Protein AF-A0A3D5F4X9-F1 (afdb_monomer)

Foldseek 3Di:
DADEAEAAAALPCPPPNVVLVVVVVVCVVVVHHYQYAHPVLLVVLVPDDPVVNVVVCVVSVHPDHSVVVVVD

Radius of gyration: 13.38 Å; Cα contacts (8 Å, |Δi|>4): 71; chains: 1; bounding box: 28×22×37 Å

Secondary structure (DSSP, 8-state):
---EEEEE--TTTTSS-HHHHHHHHHHHHHT-EEEEE-HHHHHHHHHS-HHHHHHHHHHTT-SS-HHHHHH-

Structure (mmCIF, N/CA/C/O backbone):
data_AF-A0A3D5F4X9-F1
#
_entry.id   AF-A0A3D5F4X9-F1
#
loop_
_atom_site.group_PDB
_atom_site.id
_atom_site.type_symbol
_atom_site.label_atom_id
_atom_site.label_alt_id
_atom_site.label_comp_id
_atom_site.label_asym_id
_atom_site.label_entity_id
_atom_site.label_seq_id
_atom_site.pdbx_PDB_ins_code
_atom_site.Cartn_x
_atom_site.Cartn_y
_atom_site.Cartn_z
_atom_site.occupancy
_atom_site.B_iso_or_equiv
_atom_site.auth_seq_id
_atom_site.auth_comp_id
_atom_site.auth_asym_id
_atom_site.auth_atom_id
_atom_site.pdbx_PDB_model_num
ATOM 1 N 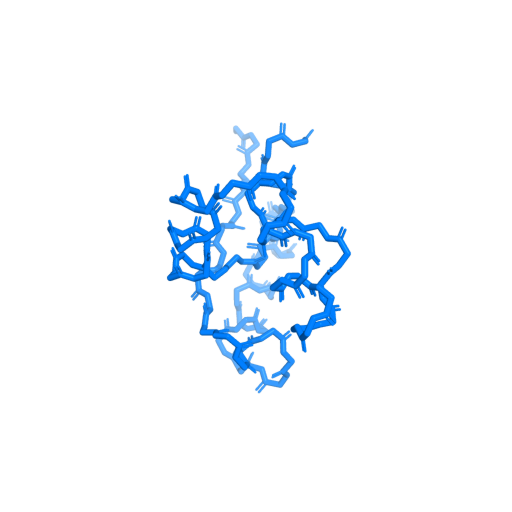N . LYS A 1 1 ? -2.634 11.454 20.552 1.00 72.00 1 LYS A N 1
ATOM 2 C CA . LYS A 1 1 ? -1.684 11.624 19.425 1.00 72.00 1 LYS A CA 1
ATOM 3 C C . LYS A 1 1 ? -2.470 11.306 18.163 1.00 72.00 1 LYS A C 1
ATOM 5 O O . LYS A 1 1 ? -3.317 10.432 18.283 1.00 72.00 1 LYS A O 1
ATOM 10 N N . PRO A 1 2 ? -2.278 12.006 17.037 1.00 80.38 2 PRO A N 1
ATOM 11 C CA . PRO A 1 2 ? -2.875 11.568 15.779 1.00 80.38 2 PRO A CA 1
ATOM 12 C C . PRO A 1 2 ? -2.341 10.168 15.436 1.00 80.38 2 PRO A C 1
ATOM 14 O O . PRO A 1 2 ? -1.139 9.929 15.578 1.00 80.38 2 PRO A O 1
ATOM 17 N N . THR A 1 3 ? -3.241 9.258 15.068 1.00 84.62 3 THR A N 1
ATOM 18 C CA . THR A 1 3 ? -2.939 7.866 14.706 1.00 84.62 3 THR A CA 1
ATOM 19 C C . THR A 1 3 ? -3.230 7.689 13.220 1.00 84.62 3 THR A C 1
ATOM 21 O O . THR A 1 3 ? -4.225 8.207 12.713 1.00 84.62 3 THR A O 1
ATOM 24 N N . MET A 1 4 ? -2.353 6.976 12.521 1.00 87.44 4 MET A N 1
ATOM 25 C CA . MET A 1 4 ? -2.507 6.619 11.114 1.00 87.44 4 MET A CA 1
ATOM 26 C C . MET A 1 4 ? -2.212 5.129 10.968 1.00 87.44 4 MET A C 1
ATOM 28 O O . MET A 1 4 ? -1.259 4.625 11.564 1.00 87.44 4 MET A O 1
ATOM 32 N N . TYR A 1 5 ? -3.024 4.446 10.170 1.00 89.12 5 TYR A N 1
ATOM 33 C CA . TYR A 1 5 ? -2.845 3.048 9.811 1.00 89.12 5 TYR A CA 1
ATOM 34 C C . TYR A 1 5 ? -2.306 2.959 8.392 1.00 89.12 5 TYR A C 1
ATOM 36 O O . TYR A 1 5 ? -2.910 3.462 7.447 1.00 89.12 5 TYR A O 1
ATOM 44 N N . ILE A 1 6 ? -1.171 2.288 8.250 1.00 88.38 6 ILE A N 1
ATOM 45 C CA . ILE A 1 6 ? -0.591 1.962 6.953 1.00 88.38 6 ILE A CA 1
ATOM 46 C C . ILE A 1 6 ? -0.901 0.487 6.706 1.00 88.38 6 ILE A C 1
ATOM 48 O O . ILE A 1 6 ? -0.349 -0.389 7.373 1.00 88.38 6 ILE A O 1
ATOM 52 N N . ALA A 1 7 ? -1.836 0.219 5.800 1.00 88.69 7 ALA A N 1
ATOM 53 C CA . ALA A 1 7 ? -2.247 -1.129 5.439 1.00 88.69 7 ALA A CA 1
ATOM 54 C C . ALA A 1 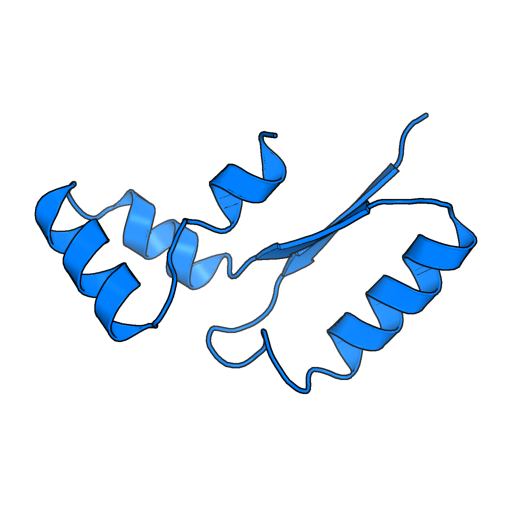7 ? -1.360 -1.626 4.294 1.00 88.69 7 ALA A C 1
ATOM 56 O O . ALA A 1 7 ? -1.500 -1.173 3.160 1.00 88.69 7 ALA A O 1
ATOM 57 N N . ASN A 1 8 ? -0.439 -2.541 4.600 1.00 89.56 8 ASN A N 1
ATOM 58 C CA . ASN A 1 8 ? 0.380 -3.181 3.577 1.00 89.56 8 ASN A CA 1
ATOM 59 C C . ASN A 1 8 ? -0.441 -4.263 2.866 1.00 89.56 8 ASN A C 1
ATOM 61 O O . ASN A 1 8 ? -0.822 -5.256 3.490 1.00 89.56 8 ASN A O 1
ATOM 65 N N . VAL A 1 9 ? -0.713 -4.059 1.583 1.00 86.56 9 VAL A N 1
ATOM 66 C CA . VAL A 1 9 ? -1.484 -4.965 0.729 1.00 86.56 9 VAL A CA 1
ATOM 67 C C . VAL A 1 9 ? -0.624 -5.458 -0.433 1.00 86.56 9 VAL A C 1
ATOM 69 O O . VAL A 1 9 ? 0.407 -4.873 -0.757 1.00 86.56 9 VAL A O 1
ATOM 72 N N . ASN A 1 10 ? -1.035 -6.558 -1.055 1.00 83.06 10 ASN A N 1
ATOM 73 C CA . ASN A 1 10 ? -0.413 -7.023 -2.293 1.00 83.06 10 ASN A CA 1
ATOM 74 C C . ASN A 1 10 ? -0.841 -6.145 -3.481 1.00 83.06 10 ASN A C 1
ATOM 76 O O . ASN A 1 10 ? -1.753 -5.327 -3.357 1.00 83.06 10 ASN A O 1
ATOM 80 N N . GLU A 1 11 ? -0.195 -6.345 -4.627 1.00 74.81 11 GLU A N 1
ATOM 81 C CA . GLU A 1 11 ? -0.451 -5.647 -5.896 1.00 74.81 11 GLU A CA 1
ATOM 82 C C . GLU A 1 11 ? -1.918 -5.682 -6.356 1.00 74.81 11 GLU A C 1
ATOM 84 O O . GLU A 1 11 ? -2.429 -4.721 -6.919 1.00 74.81 11 GLU A O 1
ATOM 89 N N . ASP A 1 12 ? -2.620 -6.761 -6.035 1.00 74.12 12 ASP A N 1
ATOM 90 C CA . ASP A 1 12 ? -4.034 -7.013 -6.308 1.00 74.12 12 ASP A CA 1
ATOM 91 C C . ASP A 1 12 ? -4.940 -6.737 -5.093 1.00 74.12 12 ASP A C 1
ATOM 93 O O . ASP A 1 12 ? -6.164 -6.794 -5.179 1.00 74.12 12 ASP A O 1
ATOM 97 N N . GLY A 1 13 ? -4.345 -6.416 -3.944 1.00 73.00 13 GLY A N 1
ATOM 98 C CA . GLY A 1 13 ? -5.021 -6.269 -2.658 1.00 73.00 13 GLY A CA 1
ATOM 99 C C . GLY A 1 13 ? -5.593 -4.878 -2.388 1.00 73.00 13 GLY A C 1
ATOM 100 O O . GLY A 1 13 ? -6.009 -4.623 -1.254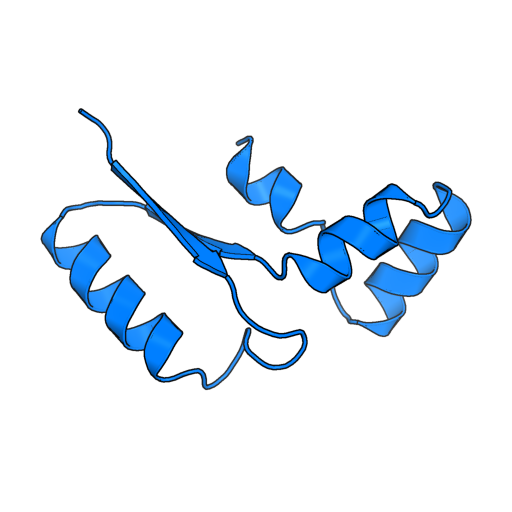 1.00 73.00 13 GLY A O 1
ATOM 101 N N . PHE A 1 14 ? -5.588 -3.981 -3.379 1.00 72.62 14 PHE A N 1
ATOM 102 C CA . PHE A 1 14 ? -6.187 -2.644 -3.284 1.00 72.62 14 PHE A CA 1
ATOM 103 C C . PHE A 1 14 ? -7.717 -2.675 -3.374 1.00 72.62 14 PHE A C 1
ATOM 105 O O . PHE A 1 14 ? -8.385 -1.829 -2.778 1.00 72.62 14 PHE A O 1
ATOM 112 N N . GLU A 1 15 ? -8.275 -3.668 -4.069 1.00 68.31 15 GLU A N 1
ATOM 113 C CA . GLU A 1 15 ? -9.715 -3.872 -4.215 1.00 68.31 15 GLU A CA 1
ATOM 114 C C . GLU A 1 15 ? -10.121 -5.237 -3.639 1.00 68.31 15 GLU A C 1
ATOM 116 O O . GLU A 1 15 ? -9.396 -6.218 -3.763 1.00 68.31 15 GLU A O 1
ATOM 121 N N . ASN A 1 16 ? -11.297 -5.322 -3.007 1.00 68.25 16 ASN A N 1
ATOM 122 C CA . ASN A 1 16 ? -11.851 -6.565 -2.439 1.00 68.25 16 ASN A CA 1
ATOM 123 C C . ASN A 1 16 ? -10.957 -7.287 -1.410 1.00 68.25 16 ASN A C 1
ATOM 125 O O . ASN A 1 16 ? -10.988 -8.516 -1.309 1.00 68.25 16 ASN A O 1
ATOM 129 N N . ASN A 1 17 ? -10.189 -6.543 -0.614 1.00 79.69 17 ASN A N 1
ATOM 130 C CA . ASN A 1 17 ? -9.377 -7.131 0.441 1.00 79.69 17 ASN A CA 1
ATOM 131 C C . ASN A 1 17 ? -10.105 -7.086 1.801 1.00 79.69 17 ASN A C 1
ATOM 133 O O . ASN A 1 17 ? -10.214 -6.008 2.392 1.00 79.69 17 ASN A O 1
ATOM 137 N N . PRO A 1 18 ? -10.540 -8.237 2.352 1.00 86.44 18 PRO A N 1
ATOM 138 C CA . PRO A 1 18 ? -11.267 -8.270 3.622 1.00 86.44 18 PRO A CA 1
ATOM 139 C C . PRO A 1 18 ? -10.430 -7.744 4.796 1.00 86.44 18 PRO A C 1
ATOM 141 O O . PRO A 1 18 ? -10.980 -7.186 5.742 1.00 86.44 18 PRO A O 1
ATOM 144 N N . TYR A 1 19 ? -9.100 -7.865 4.729 1.00 87.06 19 TYR A N 1
ATOM 145 C CA . TYR A 1 19 ? -8.206 -7.316 5.749 1.00 87.06 19 TYR A CA 1
ATOM 146 C C . TYR A 1 19 ? -8.124 -5.789 5.675 1.00 87.06 19 T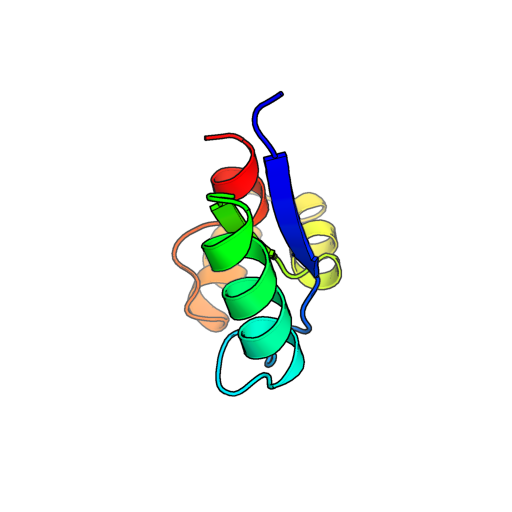YR A C 1
ATOM 148 O O . TYR A 1 19 ? -8.008 -5.128 6.705 1.00 87.06 19 TYR A O 1
ATOM 156 N N . LEU A 1 20 ? -8.206 -5.214 4.471 1.00 86.31 20 LEU A N 1
ATOM 157 C CA . LEU A 1 20 ? -8.236 -3.764 4.301 1.00 86.31 20 LEU A CA 1
ATOM 158 C C . LEU A 1 20 ? -9.533 -3.183 4.876 1.00 86.31 20 LEU A C 1
ATOM 160 O O . LEU A 1 20 ? -9.493 -2.163 5.563 1.00 86.31 20 LEU A O 1
ATOM 164 N N . ASP A 1 21 ? -10.661 -3.859 4.653 1.00 87.25 21 ASP A N 1
ATOM 165 C CA . ASP A 1 21 ? -11.954 -3.470 5.221 1.00 87.25 21 ASP A CA 1
ATOM 166 C C . ASP A 1 21 ? -11.945 -3.533 6.756 1.00 87.25 21 ASP A C 1
ATOM 168 O O . ASP A 1 21 ? -12.436 -2.616 7.418 1.00 87.25 21 ASP A O 1
ATOM 172 N N . GLU A 1 22 ? -11.323 -4.562 7.338 1.00 89.81 22 GLU A N 1
ATOM 173 C CA . GLU A 1 22 ? -11.171 -4.687 8.791 1.00 89.81 22 GLU A CA 1
ATOM 174 C C . GLU A 1 22 ? -10.316 -3.551 9.380 1.00 89.81 22 GLU A C 1
ATOM 176 O O . GLU A 1 22 ? -10.706 -2.925 10.368 1.00 89.81 22 GLU A O 1
ATOM 181 N N . VAL A 1 23 ? -9.193 -3.205 8.740 1.00 88.56 23 VAL A N 1
ATOM 182 C CA . VAL A 1 23 ? -8.348 -2.074 9.166 1.00 88.56 23 VAL A CA 1
ATOM 183 C C . VAL A 1 23 ? -9.097 -0.745 9.056 1.00 88.56 23 VAL A C 1
ATOM 185 O O . VAL A 1 23 ? -8.982 0.094 9.951 1.00 88.56 23 VAL A O 1
ATOM 188 N N . ARG A 1 24 ? -9.903 -0.550 8.004 1.00 87.94 24 ARG A N 1
ATOM 189 C CA . ARG A 1 24 ? -10.754 0.642 7.851 1.00 87.94 24 ARG A CA 1
ATOM 190 C C . ARG A 1 24 ? -11.787 0.748 8.964 1.00 87.94 24 ARG A C 1
ATOM 192 O O . ARG A 1 24 ? -11.920 1.823 9.541 1.00 87.94 24 ARG A O 1
ATOM 199 N N . ALA A 1 25 ? -12.442 -0.353 9.324 1.00 89.69 25 ALA A N 1
ATOM 200 C CA . ALA A 1 25 ? -13.404 -0.373 10.423 1.00 89.69 25 ALA A CA 1
ATOM 201 C C . ALA A 1 25 ? -12.755 -0.033 11.780 1.00 89.69 25 ALA A C 1
ATOM 203 O O . ALA A 1 25 ? -13.323 0.720 12.572 1.00 89.69 25 ALA A O 1
ATOM 204 N N . ILE A 1 26 ? -11.547 -0.547 12.044 1.00 89.44 26 ILE A N 1
ATOM 205 C CA . ILE A 1 26 ? -10.785 -0.219 13.260 1.00 89.44 26 ILE A CA 1
ATOM 206 C C . ILE A 1 26 ? -10.422 1.271 13.273 1.00 89.44 26 ILE A C 1
ATOM 208 O O . ILE A 1 26 ? -10.645 1.965 14.266 1.00 89.44 26 ILE A O 1
ATOM 212 N N . ALA A 1 27 ? -9.902 1.778 12.156 1.00 89.25 27 ALA A N 1
ATOM 213 C CA . ALA A 1 27 ? -9.469 3.161 12.042 1.00 89.25 27 ALA A CA 1
ATOM 214 C C . ALA A 1 27 ? -10.627 4.164 12.138 1.00 89.25 27 ALA A C 1
ATOM 216 O O . ALA A 1 27 ? -10.456 5.217 12.749 1.00 89.25 27 ALA A O 1
ATOM 217 N N . GLU A 1 28 ? -11.816 3.839 11.620 1.00 87.38 28 GLU A N 1
ATOM 218 C CA . GLU A 1 28 ? -13.027 4.652 11.811 1.00 87.38 28 GLU A CA 1
ATOM 219 C C . GLU A 1 28 ? -13.394 4.791 13.296 1.00 87.38 28 GLU A C 1
ATOM 221 O O . GLU A 1 28 ? -13.741 5.885 13.745 1.00 87.38 28 GLU A O 1
ATOM 226 N N . GLY A 1 29 ? -13.254 3.715 14.079 1.00 86.94 29 GLY A N 1
ATOM 227 C CA . GLY A 1 29 ? -13.466 3.747 15.528 1.00 86.94 29 GLY A CA 1
ATOM 228 C C . GLY A 1 29 ? -12.451 4.620 16.274 1.00 86.94 29 GLY A C 1
ATOM 229 O O . GLY A 1 29 ? -12.792 5.254 17.274 1.00 86.94 29 GL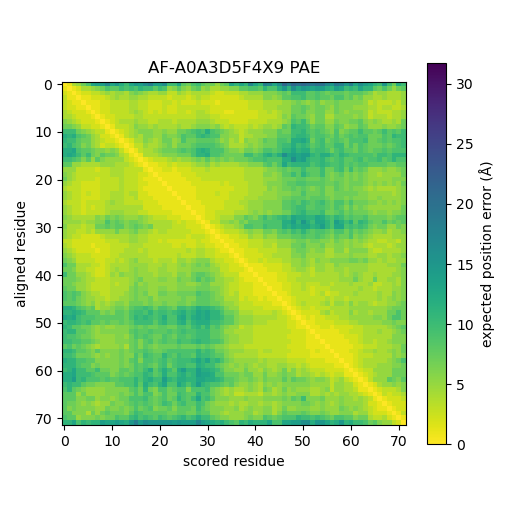Y A O 1
ATOM 230 N N . GLU A 1 30 ? -11.219 4.694 15.770 1.00 86.56 30 GLU A N 1
ATOM 231 C CA . GLU A 1 30 ? -10.135 5.502 16.343 1.00 86.56 30 GLU A CA 1
ATOM 232 C C . GLU A 1 30 ? -10.010 6.909 15.734 1.00 86.56 30 GLU A C 1
ATOM 234 O O . GLU A 1 30 ? -9.170 7.699 16.172 1.00 86.56 30 GLU A O 1
ATOM 239 N N . ASN A 1 31 ? -10.865 7.251 14.763 1.00 84.31 31 ASN A N 1
ATOM 240 C CA . ASN A 1 31 ? -10.790 8.495 13.993 1.00 84.31 31 ASN A CA 1
ATOM 241 C C . ASN A 1 31 ? -9.402 8.691 13.344 1.00 84.31 31 ASN A C 1
ATOM 243 O O . ASN A 1 31 ? -8.817 9.777 13.355 1.00 84.31 31 ASN A O 1
ATOM 247 N N . ALA 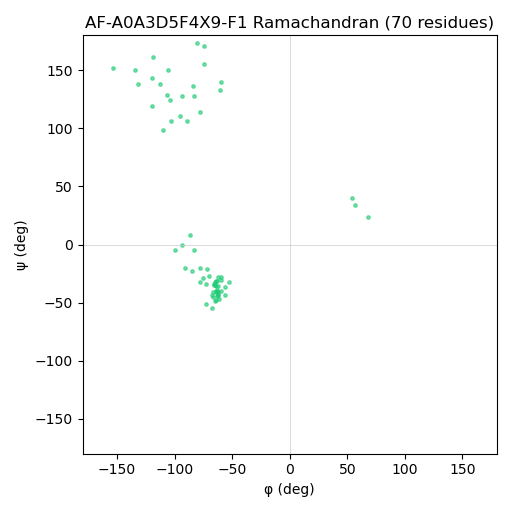A 1 32 ? -8.854 7.587 12.840 1.00 87.69 32 ALA A N 1
ATOM 248 C CA . ALA A 1 32 ? -7.534 7.481 12.248 1.00 87.69 32 ALA A CA 1
ATOM 249 C C . ALA A 1 32 ? -7.628 7.360 10.722 1.00 87.69 32 ALA A C 1
ATOM 251 O O . ALA A 1 32 ? -8.586 6.821 10.171 1.00 87.69 32 ALA A O 1
ATOM 252 N N . VAL A 1 33 ? -6.606 7.854 10.027 1.00 86.56 33 VAL A N 1
ATOM 253 C CA . VAL A 1 33 ? -6.518 7.755 8.564 1.00 86.56 33 VAL A CA 1
ATOM 254 C C . VAL A 1 33 ? -5.936 6.396 8.189 1.00 86.56 33 VAL A C 1
ATOM 256 O O . VAL A 1 33 ? -4.954 5.969 8.796 1.00 86.56 33 VAL A O 1
ATOM 259 N N . VAL A 1 34 ? -6.516 5.737 7.183 1.00 87.44 34 VAL A N 1
ATOM 260 C CA . VAL A 1 34 ? -5.962 4.510 6.591 1.00 87.44 34 VAL A CA 1
ATOM 261 C C . VAL A 1 34 ? -5.386 4.819 5.223 1.00 87.44 34 VAL A C 1
ATOM 263 O O . VAL A 1 34 ? -6.077 5.376 4.373 1.00 87.44 34 VAL A O 1
ATOM 266 N N . VAL A 1 35 ? -4.143 4.406 5.002 1.00 86.62 35 VAL A N 1
ATOM 267 C CA . VAL A 1 35 ? -3.486 4.458 3.696 1.00 86.62 35 VAL A CA 1
ATOM 268 C C . VAL A 1 35 ? -3.108 3.035 3.302 1.00 86.62 35 VAL A C 1
ATOM 270 O O . VAL A 1 35 ? -2.361 2.373 4.020 1.00 86.62 35 VAL A O 1
ATOM 273 N N . ALA A 1 36 ? -3.647 2.555 2.182 1.00 86.19 36 ALA A N 1
ATOM 274 C CA . ALA A 1 36 ? -3.240 1.284 1.593 1.00 86.19 36 ALA A CA 1
ATOM 275 C C . ALA A 1 36 ? -1.982 1.498 0.746 1.00 86.19 36 ALA A C 1
ATOM 277 O O . ALA A 1 36 ? -1.961 2.384 -0.110 1.00 86.19 36 ALA A O 1
ATOM 278 N N . VAL A 1 37 ? -0.950 0.696 0.992 1.00 85.69 37 VAL A N 1
ATOM 279 C CA . VAL A 1 37 ? 0.321 0.729 0.257 1.00 85.69 37 VAL A CA 1
ATOM 280 C C . VAL A 1 37 ? 0.747 -0.688 -0.089 1.00 85.69 37 VAL A C 1
ATOM 282 O O . VAL A 1 37 ? 0.457 -1.613 0.665 1.00 85.69 37 VAL A O 1
ATOM 285 N N . CYS A 1 38 ? 1.462 -0.860 -1.197 1.00 87.50 38 CYS A N 1
ATOM 286 C CA . CYS A 1 38 ? 2.067 -2.140 -1.539 1.00 87.50 38 CYS A CA 1
ATOM 287 C C . CYS A 1 38 ? 3.583 -2.043 -1.410 1.00 87.50 38 CYS A C 1
ATOM 289 O O . CYS A 1 38 ? 4.257 -1.552 -2.307 1.00 87.50 38 CYS A O 1
ATOM 291 N N . ALA A 1 39 ? 4.132 -2.514 -0.290 1.00 85.25 39 ALA A N 1
ATOM 292 C CA . ALA A 1 39 ? 5.558 -2.350 -0.003 1.00 85.25 39 ALA A CA 1
ATOM 293 C C . ALA A 1 39 ? 6.484 -2.991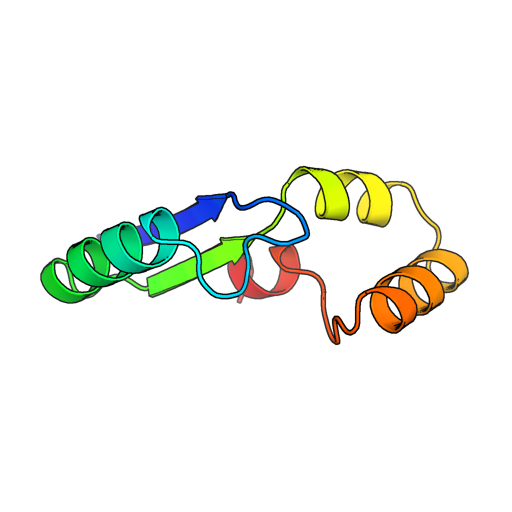 -1.055 1.00 85.25 39 ALA A C 1
ATOM 295 O O . ALA A 1 39 ? 7.602 -2.519 -1.231 1.00 85.25 39 ALA A O 1
ATOM 296 N N . ALA A 1 40 ? 6.028 -4.047 -1.739 1.00 84.31 40 ALA A N 1
ATOM 297 C CA . ALA A 1 40 ? 6.782 -4.686 -2.816 1.00 84.31 40 ALA A CA 1
ATOM 298 C C . ALA A 1 40 ? 6.900 -3.758 -4.036 1.00 84.31 40 ALA A C 1
ATOM 300 O O . ALA A 1 40 ? 8.011 -3.398 -4.410 1.00 84.31 40 ALA A O 1
ATOM 301 N N . ILE A 1 41 ? 5.762 -3.277 -4.552 1.00 82.81 41 ILE A N 1
ATOM 302 C CA . ILE A 1 41 ? 5.713 -2.319 -5.667 1.00 82.81 41 ILE A CA 1
ATOM 303 C C . ILE A 1 41 ? 6.510 -1.054 -5.342 1.00 82.81 41 ILE A C 1
ATOM 305 O O . ILE A 1 41 ? 7.262 -0.574 -6.178 1.00 82.81 41 ILE A O 1
ATOM 309 N N . GLU A 1 42 ? 6.376 -0.512 -4.127 1.00 84.94 42 GLU A N 1
ATOM 310 C CA . GLU A 1 42 ? 7.114 0.697 -3.735 1.00 84.94 42 GLU A CA 1
ATOM 311 C C . GLU A 1 42 ? 8.631 0.484 -3.747 1.00 84.94 42 GLU A C 1
ATOM 313 O O . GLU A 1 42 ? 9.373 1.406 -4.074 1.00 84.94 42 GLU A O 1
ATOM 318 N N . SER A 1 43 ? 9.098 -0.714 -3.379 1.00 86.50 43 SER A N 1
ATOM 319 C CA . SER A 1 43 ? 10.523 -1.045 -3.429 1.00 86.50 43 SER A CA 1
ATOM 320 C C . SER A 1 43 ? 11.016 -1.114 -4.867 1.00 86.50 43 SER A C 1
ATOM 322 O O . SER A 1 43 ? 12.072 -0.566 -5.161 1.00 86.50 43 SER A O 1
ATOM 324 N N . ASP A 1 44 ? 10.240 -1.740 -5.750 1.00 85.31 44 ASP A N 1
ATOM 325 C CA . ASP A 1 44 ? 10.587 -1.863 -7.164 1.00 85.31 44 ASP A CA 1
ATOM 326 C C . ASP A 1 44 ? 10.600 -0.476 -7.825 1.00 85.31 44 ASP A C 1
ATOM 328 O O . ASP A 1 44 ? 11.601 -0.074 -8.412 1.00 85.31 44 ASP A O 1
ATOM 332 N N . ILE A 1 45 ? 9.550 0.326 -7.614 1.00 84.38 45 ILE A N 1
ATOM 333 C CA . ILE A 1 45 ? 9.447 1.719 -8.078 1.00 84.38 45 ILE A CA 1
ATOM 334 C C . ILE A 1 45 ? 10.611 2.588 -7.577 1.00 84.38 45 ILE A C 1
ATOM 336 O O . ILE A 1 45 ? 11.057 3.483 -8.293 1.00 84.38 45 ILE A O 1
ATOM 340 N N . ALA A 1 46 ? 11.095 2.362 -6.353 1.00 85.31 46 ALA A N 1
ATOM 341 C CA . ALA A 1 46 ? 12.208 3.125 -5.792 1.00 85.31 46 ALA A CA 1
ATOM 342 C C . ALA A 1 46 ? 13.568 2.788 -6.428 1.00 85.31 46 ALA A C 1
ATOM 344 O O . ALA A 1 46 ? 14.496 3.593 -6.319 1.00 85.31 46 ALA A O 1
ATOM 345 N N . GLU A 1 47 ? 13.701 1.617 -7.054 1.00 87.38 47 GLU A N 1
ATOM 346 C CA . GLU A 1 47 ? 14.907 1.201 -7.780 1.00 87.38 47 GLU A CA 1
ATOM 347 C C . GLU A 1 47 ? 14.870 1.579 -9.270 1.00 87.38 47 GLU A C 1
ATOM 349 O O . GLU A 1 47 ? 15.931 1.663 -9.895 1.00 87.38 47 GLU A O 1
ATOM 354 N N . LEU A 1 48 ? 13.679 1.832 -9.822 1.00 87.56 48 LEU A N 1
ATOM 355 C CA . LEU A 1 48 ? 13.479 2.298 -11.195 1.00 87.56 48 LEU A CA 1
ATOM 356 C C . LEU A 1 48 ? 13.860 3.777 -11.367 1.00 87.56 48 LEU A C 1
ATOM 358 O O . LEU A 1 48 ? 13.844 4.574 -10.424 1.00 87.56 48 LEU A O 1
ATOM 362 N N . ASP A 1 49 ? 14.204 4.152 -12.598 1.00 89.50 49 ASP A N 1
ATOM 363 C CA . ASP A 1 49 ? 14.384 5.550 -12.973 1.00 89.50 49 ASP A CA 1
ATOM 364 C C . ASP A 1 49 ? 13.033 6.229 -13.262 1.00 89.50 49 ASP A C 1
ATOM 366 O O . ASP A 1 49 ? 11.967 5.615 -13.213 1.00 89.50 49 ASP A O 1
ATOM 370 N N . ASP A 1 50 ? 13.052 7.545 -13.479 1.00 84.31 50 ASP A N 1
ATOM 371 C CA . ASP A 1 50 ? 11.810 8.312 -13.620 1.00 84.31 50 ASP A CA 1
ATOM 372 C C . ASP A 1 50 ? 10.992 7.898 -14.861 1.00 84.31 50 ASP A C 1
ATOM 374 O O . ASP A 1 50 ? 9.764 7.958 -14.796 1.00 84.31 50 ASP A O 1
ATOM 378 N N . GLU A 1 51 ? 11.646 7.464 -15.949 1.00 86.12 51 GLU A N 1
ATOM 379 C CA . GLU A 1 51 ? 10.975 6.975 -17.165 1.00 86.12 51 GLU A CA 1
ATOM 380 C C . GLU A 1 51 ? 10.341 5.593 -16.931 1.00 86.12 51 GLU A C 1
ATOM 382 O O . GLU A 1 51 ? 9.136 5.444 -17.151 1.00 86.12 51 GLU A O 1
ATOM 387 N N . ASP A 1 52 ? 11.091 4.619 -16.397 1.00 86.94 52 ASP A N 1
ATOM 388 C CA . ASP A 1 52 ? 10.570 3.270 -16.134 1.00 86.94 52 ASP A CA 1
ATOM 389 C C . ASP A 1 52 ? 9.481 3.287 -15.049 1.00 86.94 52 ASP A C 1
ATOM 391 O O . ASP A 1 52 ? 8.508 2.530 -15.106 1.00 86.94 52 ASP A O 1
ATOM 395 N N . ARG A 1 53 ? 9.598 4.182 -14.058 1.00 84.81 53 ARG A N 1
ATOM 396 C CA . ARG A 1 53 ? 8.584 4.354 -13.011 1.00 84.81 53 ARG A CA 1
ATOM 397 C C . ARG A 1 53 ? 7.238 4.781 -13.589 1.00 84.81 53 ARG A C 1
ATOM 399 O O . ARG A 1 53 ? 6.209 4.260 -13.161 1.00 84.81 53 ARG A O 1
ATOM 406 N N . GLU A 1 54 ? 7.217 5.764 -14.489 1.00 84.31 54 GLU A N 1
ATOM 407 C CA . GLU A 1 54 ? 5.968 6.250 -15.092 1.00 84.31 54 GLU A CA 1
ATOM 408 C C . GLU A 1 54 ? 5.286 5.165 -15.929 1.00 84.31 54 GLU A C 1
ATOM 410 O O . GLU A 1 54 ? 4.067 5.004 -15.835 1.00 84.31 54 GLU A O 1
ATOM 415 N N . GLU A 1 55 ? 6.063 4.383 -16.678 1.00 86.12 55 GLU A N 1
ATOM 416 C CA . GLU A 1 55 ? 5.547 3.274 -17.482 1.00 86.12 55 GLU A CA 1
ATOM 417 C C . GLU A 1 55 ? 4.987 2.149 -16.592 1.00 86.12 55 GLU A C 1
ATOM 419 O O . GLU A 1 55 ? 3.853 1.707 -16.790 1.00 86.12 55 GLU A O 1
ATOM 424 N N . PHE A 1 56 ? 5.706 1.773 -15.528 1.00 84.31 56 PHE A N 1
ATOM 425 C CA . PHE A 1 56 ? 5.260 0.762 -14.564 1.00 84.31 56 PHE A CA 1
ATOM 426 C C . PHE A 1 56 ? 3.973 1.173 -13.831 1.00 84.31 56 PHE A C 1
ATOM 428 O O . PHE A 1 56 ? 3.040 0.382 -13.687 1.00 84.31 56 PHE A O 1
ATOM 435 N N . MET A 1 57 ? 3.882 2.432 -13.393 1.00 81.50 57 MET A N 1
ATOM 436 C CA . MET A 1 57 ? 2.672 2.959 -12.754 1.00 81.50 57 MET A CA 1
ATOM 437 C C . MET A 1 57 ? 1.477 2.963 -13.717 1.00 81.50 57 MET A C 1
ATOM 439 O O . MET A 1 57 ? 0.375 2.577 -13.319 1.00 81.50 57 MET A O 1
ATOM 443 N N . ALA A 1 58 ? 1.689 3.335 -14.983 1.00 84.25 58 ALA A N 1
ATOM 444 C CA . ALA A 1 58 ? 0.645 3.324 -16.004 1.00 84.25 58 ALA A CA 1
ATOM 445 C C . ALA A 1 58 ? 0.122 1.905 -16.290 1.00 84.25 58 ALA A C 1
ATOM 447 O O . ALA A 1 58 ? -1.095 1.718 -16.379 1.00 84.25 58 ALA A O 1
ATOM 448 N N . ASP A 1 59 ? 1.008 0.908 -16.357 1.00 82.75 59 ASP A N 1
ATOM 449 C CA . ASP A 1 59 ? 0.646 -0.501 -16.559 1.00 82.75 59 ASP A CA 1
ATOM 450 C C . ASP A 1 59 ? -0.170 -1.076 -15.392 1.00 82.75 59 ASP A C 1
ATOM 452 O O . ASP A 1 59 ? -1.092 -1.870 -15.600 1.00 82.75 59 ASP A O 1
ATOM 456 N N . MET A 1 60 ? 0.117 -0.639 -14.163 1.00 75.81 60 MET A N 1
ATOM 457 C CA . MET A 1 60 ? -0.650 -1.020 -12.972 1.00 75.81 60 MET A CA 1
ATOM 458 C C . MET A 1 60 ? -1.922 -0.182 -12.765 1.00 75.81 60 MET A C 1
ATOM 460 O O . MET A 1 60 ? -2.697 -0.458 -11.849 1.00 75.81 60 MET A O 1
ATOM 464 N N . GLY A 1 61 ? -2.155 0.845 -13.591 1.00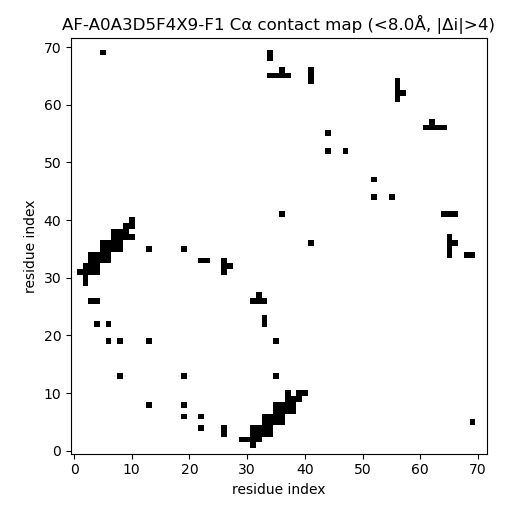 75.75 61 GLY A N 1
ATOM 465 C CA . GLY A 1 61 ? -3.275 1.776 -13.431 1.00 75.75 61 GLY A CA 1
ATOM 466 C C . GLY A 1 61 ? -3.161 2.666 -12.187 1.00 75.75 61 GLY A C 1
ATOM 467 O O . GLY A 1 61 ? -4.172 3.147 -11.673 1.00 75.75 61 GLY A O 1
ATOM 468 N N . LEU A 1 62 ? -1.944 2.868 -11.682 1.00 73.75 62 LEU A N 1
ATOM 469 C CA . LEU A 1 62 ? -1.647 3.717 -10.536 1.00 73.75 62 LEU A CA 1
ATOM 470 C C . LEU A 1 62 ? -1.272 5.122 -11.024 1.00 73.75 62 LEU A C 1
ATOM 472 O O . LEU A 1 62 ? -0.388 5.290 -11.853 1.00 73.75 62 LEU A O 1
ATOM 476 N N . GLU A 1 63 ? -1.929 6.154 -10.495 1.00 70.56 63 GLU A N 1
ATOM 477 C CA . GLU A 1 63 ? -1.598 7.552 -10.825 1.00 70.56 63 GLU A CA 1
ATOM 478 C C . GLU A 1 63 ? -0.448 8.109 -9.968 1.00 70.56 63 GLU A C 1
ATOM 480 O O . GLU A 1 63 ? 0.204 9.080 -10.349 1.00 70.56 63 GLU A O 1
ATOM 485 N N . GLU A 1 64 ? -0.209 7.530 -8.787 1.00 75.31 64 GLU A N 1
ATOM 486 C CA . GLU A 1 64 ? 0.830 7.973 -7.856 1.00 75.31 64 GLU A CA 1
ATOM 487 C C . GLU A 1 64 ? 1.310 6.821 -6.949 1.00 75.31 64 GLU A C 1
ATOM 489 O O . GLU A 1 64 ? 0.509 5.940 -6.615 1.00 75.31 64 GLU A O 1
ATOM 494 N N . PRO A 1 65 ? 2.573 6.856 -6.476 1.00 79.38 65 PRO A N 1
ATOM 495 C CA . PRO A 1 65 ? 3.075 5.924 -5.470 1.00 79.38 65 PRO A CA 1
ATOM 496 C C . PRO A 1 65 ? 2.277 6.013 -4.164 1.00 79.38 65 PRO A C 1
ATOM 498 O O . PRO A 1 65 ? 1.971 7.101 -3.662 1.00 79.38 65 PRO A O 1
ATOM 501 N N . GLY A 1 66 ? 2.000 4.870 -3.547 1.00 76.25 66 GLY A N 1
ATOM 502 C CA . GLY A 1 66 ? 1.383 4.776 -2.229 1.00 76.25 66 GLY A CA 1
ATOM 503 C C . GLY A 1 66 ? 2.220 5.453 -1.142 1.00 76.25 66 GLY A C 1
ATOM 504 O O . GLY A 1 66 ? 1.653 6.034 -0.214 1.00 76.25 66 GLY A O 1
ATOM 505 N N . LEU A 1 67 ? 3.551 5.482 -1.275 1.00 76.81 67 LEU A N 1
ATOM 506 C CA . LEU A 1 67 ? 4.416 6.196 -0.332 1.00 76.81 67 LEU A CA 1
ATOM 507 C C . LEU A 1 67 ? 4.161 7.715 -0.338 1.00 76.81 67 LEU A C 1
ATOM 509 O O . LEU A 1 67 ? 4.164 8.343 0.722 1.00 76.81 67 LEU A O 1
ATOM 513 N N . ASN A 1 68 ? 3.849 8.308 -1.498 1.00 79.50 68 ASN A N 1
ATOM 514 C CA . ASN A 1 68 ? 3.497 9.731 -1.585 1.00 79.50 68 ASN A CA 1
ATOM 515 C C . ASN A 1 68 ? 2.211 10.051 -0.813 1.00 79.50 68 ASN A C 1
ATOM 517 O O . ASN A 1 68 ? 2.095 11.134 -0.234 1.00 79.50 68 ASN A O 1
ATOM 521 N N . ARG A 1 69 ? 1.271 9.099 -0.733 1.00 75.31 69 ARG A N 1
ATOM 522 C CA . ARG A 1 69 ? 0.046 9.238 0.070 1.00 75.31 69 ARG A CA 1
ATOM 523 C C . ARG A 1 69 ? 0.312 9.207 1.574 1.00 75.31 69 ARG A C 1
ATOM 525 O O . ARG A 1 69 ? -0.458 9.800 2.319 1.00 75.31 69 ARG A O 1
ATOM 532 N N . VAL A 1 70 ? 1.386 8.550 2.020 1.00 76.38 70 VAL A N 1
ATOM 533 C CA . VAL A 1 70 ? 1.790 8.498 3.440 1.00 76.38 70 VAL A CA 1
ATOM 534 C C . VAL A 1 70 ? 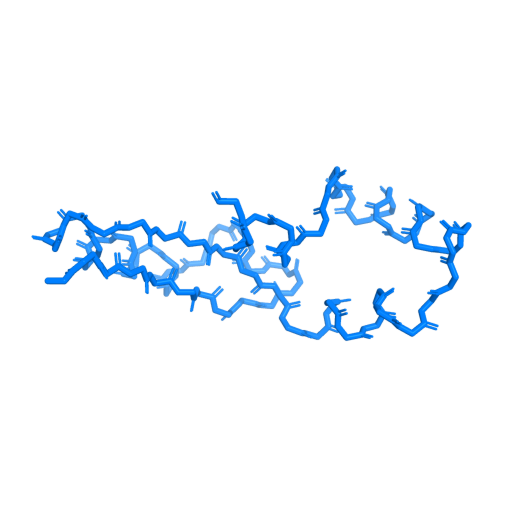2.490 9.785 3.887 1.00 76.38 70 VAL A C 1
ATOM 536 O O . VAL A 1 70 ? 2.391 10.170 5.048 1.00 76.38 70 VAL A O 1
ATOM 539 N N . ILE A 1 71 ? 3.217 10.448 2.984 1.00 75.19 71 ILE A N 1
ATOM 540 C CA . ILE A 1 71 ? 4.012 11.650 3.297 1.00 75.19 71 ILE A CA 1
ATOM 541 C C . ILE A 1 71 ? 3.139 12.918 3.412 1.00 75.19 71 ILE A C 1
ATOM 543 O O . ILE A 1 71 ? 3.569 13.906 4.011 1.00 75.19 71 ILE A O 1
ATOM 547 N N . ARG A 1 72 ? 1.933 12.900 2.838 1.00 65.75 72 ARG A N 1
ATOM 548 C CA . ARG A 1 72 ? 0.994 14.031 2.806 1.00 65.75 72 ARG A CA 1
ATOM 549 C C . ARG A 1 72 ? 0.271 14.249 4.135 1.00 65.75 72 ARG A C 1
ATOM 551 O O . ARG A 1 72 ? 0.083 15.440 4.475 1.00 65.75 72 ARG A O 1
#

pLDDT: mean 82.77, std 6.1, range [65.75, 89.81]

Nearest PDB structures (foldseek):
  8w51-assembly1_y  TM=9.754E-01  e=2.429E-07  Escherichia coli
  1jal-assembly2_B  TM=9.473E-01  e=5.133E-07  Haemophilus influenzae
  1jal-assembly1_A  TM=9.311E-01  e=7.719E-07  Haemophilus influenzae
  2dby-assembly1_A  TM=9.464E-01  e=2.674E-04  Thermus thermophilus HB8
  2dwq-assembly1_A  TM=9.477E-01  e=5.279E-04  Thermus thermophilus HB8

Solvent-accessible surface area (backbone atoms only — not comparable to full-atom values): 4414 Å² total; per-residue (Å²): 126,96,55,73,45,77,45,78,34,56,96,73,38,85,56,95,34,71,68,57,54,50,52,46,57,54,24,61,77,68,75,26,53,73,44,73,29,35,69,67,60,54,53,54,49,70,73,43,52,79,68,58,33,54,53,52,29,56,76,71,70,43,94,68,64,44,67,62,68,71,76,108

Sequence (72 aa):
KPTMYIANVNEDGFENNPYLDEVRAIAEGENAVVVAVCAAIESDIAELDDEDREEFMADMGLEEPGLNRVIR

Mean predicted aligned error: 5.58 Å